Protein AF-A0A2G9MUV3-F1 (afdb_monomer_lite)

Sequence (133 aa):
MNKIFMITEHNIDGIDASGNRAQWEINALKKKGFSNITLIDKFDETKVKEISNGLVHAQQLSGRFLHNTKYIVDTHGLEYDASSHLSRGYPVYSWKKWAFKAKSYHYKKLENKIFRNSQHVICAGENIYEKVK

pLDDT: mean 91.61, std 8.21, range [60.12, 98.38]

Secondary structure (DSSP, 8-state):
---EEEE-SS-TTSS-HHHHHHHHHHHHHHHTT---EEEE-S--GGGGGG--SSEEEEEGGGGGG-SSS-EEEEES--HHHHHHHHHHTS-TT-HHHHHHHHHHHHHHHHHHHHHHHSSEEEESSHHHHHHH-

Radius of gyration: 16.29 Å; chains: 1; bounding box: 38×29×44 Å

Structure (mmCIF, N/CA/C/O backbone):
data_AF-A0A2G9MUV3-F1
#
_entry.id   AF-A0A2G9MUV3-F1
#
loop_
_atom_site.group_PDB
_atom_site.id
_atom_site.type_symbol
_atom_site.label_atom_id
_atom_site.label_alt_id
_atom_site.label_comp_id
_atom_site.label_asym_id
_atom_site.label_entity_id
_atom_site.label_seq_id
_atom_site.pdbx_PDB_ins_code
_atom_site.Cartn_x
_atom_site.Cartn_y
_atom_site.Cartn_z
_atom_site.occupancy
_atom_site.B_iso_or_equiv
_atom_site.auth_seq_id
_atom_site.auth_comp_id
_atom_site.auth_asym_id
_atom_site.auth_atom_id
_atom_site.pdbx_PDB_model_num
ATOM 1 N N . MET A 1 1 ? -18.217 2.938 19.332 1.00 60.12 1 MET A N 1
ATOM 2 C CA . MET A 1 1 ? -17.799 2.925 17.913 1.00 60.12 1 MET A CA 1
ATOM 3 C C . MET A 1 1 ? -16.509 2.125 17.812 1.00 60.12 1 MET A C 1
ATOM 5 O O . MET A 1 1 ? -15.620 2.364 18.629 1.00 60.12 1 MET A O 1
ATOM 9 N N . ASN A 1 2 ? -16.428 1.158 16.896 1.00 81.75 2 ASN A N 1
ATOM 10 C CA . ASN A 1 2 ? -15.237 0.311 16.759 1.00 81.75 2 ASN A CA 1
ATOM 11 C C . ASN A 1 2 ? -14.010 1.164 16.409 1.00 81.75 2 ASN A C 1
ATOM 13 O O . ASN A 1 2 ? -14.127 2.139 15.667 1.00 81.75 2 ASN A O 1
ATOM 17 N N . LYS A 1 3 ? -12.856 0.816 16.984 1.00 92.88 3 LYS A N 1
ATOM 18 C CA . LYS A 1 3 ? -11.584 1.492 16.718 1.00 92.88 3 LYS A CA 1
ATOM 19 C C . LYS A 1 3 ? -11.180 1.274 15.261 1.00 92.88 3 LYS A C 1
ATOM 21 O O . LYS A 1 3 ? -11.306 0.158 14.758 1.00 92.88 3 LYS A O 1
ATOM 26 N N . ILE A 1 4 ? -10.710 2.328 14.603 1.00 94.62 4 ILE A N 1
ATOM 27 C CA . ILE A 1 4 ? -10.174 2.280 13.242 1.00 94.62 4 ILE A CA 1
ATOM 28 C C . ILE A 1 4 ? -8.663 2.467 13.322 1.00 94.62 4 ILE A C 1
ATOM 30 O O . ILE A 1 4 ? -8.186 3.425 13.926 1.00 94.62 4 ILE A O 1
ATOM 34 N N . PHE A 1 5 ? -7.916 1.566 12.703 1.00 95.94 5 PHE A N 1
ATOM 35 C CA . PHE A 1 5 ? -6.479 1.678 12.515 1.00 95.94 5 PHE A CA 1
ATOM 36 C C . PHE A 1 5 ? -6.216 2.075 11.072 1.00 95.94 5 PHE A C 1
ATOM 38 O O . PHE A 1 5 ? -6.470 1.288 10.167 1.00 95.94 5 PHE A O 1
ATOM 45 N N . MET A 1 6 ? -5.726 3.289 10.862 1.00 95.44 6 MET A N 1
ATOM 46 C CA . MET A 1 6 ? -5.184 3.714 9.579 1.00 95.44 6 MET A CA 1
ATOM 47 C C . MET A 1 6 ? -3.692 3.397 9.591 1.00 95.44 6 MET A C 1
ATOM 49 O O . MET A 1 6 ? -2.975 3.931 10.436 1.00 95.44 6 MET A O 1
ATOM 53 N N . ILE A 1 7 ? -3.222 2.521 8.707 1.00 95.06 7 ILE A N 1
ATOM 54 C CA . ILE A 1 7 ? -1.812 2.109 8.680 1.00 95.06 7 ILE A CA 1
ATOM 55 C C . ILE A 1 7 ? -1.154 2.497 7.360 1.00 95.06 7 ILE A C 1
ATOM 57 O O . ILE A 1 7 ? -1.759 2.366 6.297 1.00 95.06 7 ILE A O 1
ATOM 61 N N . THR A 1 8 ? 0.092 2.959 7.427 1.00 93.25 8 THR A N 1
ATOM 62 C CA . THR A 1 8 ? 0.886 3.315 6.246 1.00 93.25 8 THR A CA 1
ATOM 63 C C . THR A 1 8 ? 2.360 3.022 6.478 1.00 93.25 8 THR A C 1
ATOM 65 O O . THR A 1 8 ? 2.891 3.292 7.552 1.00 93.25 8 THR A O 1
ATOM 68 N N . GLU A 1 9 ? 3.046 2.486 5.466 1.00 91.00 9 GLU A N 1
ATOM 69 C CA . GLU A 1 9 ? 4.504 2.279 5.518 1.00 91.00 9 GLU A CA 1
ATOM 70 C C . GLU A 1 9 ? 5.274 3.612 5.505 1.00 91.00 9 GLU A C 1
ATOM 72 O O . GLU A 1 9 ? 6.446 3.662 5.872 1.00 91.00 9 GLU A O 1
ATOM 77 N N . HIS A 1 10 ? 4.627 4.703 5.088 1.00 85.62 10 HIS A N 1
ATOM 78 C CA . HIS A 1 10 ? 5.264 6.003 4.904 1.00 85.62 10 HIS A CA 1
ATOM 79 C C . HIS A 1 10 ? 5.249 6.839 6.187 1.00 85.62 10 HIS A C 1
ATOM 81 O O . HIS A 1 10 ? 4.407 6.655 7.065 1.00 85.62 10 HIS A O 1
ATOM 87 N N . ASN A 1 11 ? 6.184 7.787 6.285 1.00 81.88 11 ASN A N 1
ATOM 88 C CA . ASN A 1 11 ? 6.148 8.825 7.312 1.00 81.88 11 ASN A CA 1
ATOM 89 C C . ASN A 1 11 ? 5.131 9.906 6.916 1.00 81.88 11 ASN A C 1
ATOM 91 O O . ASN A 1 11 ? 5.131 10.367 5.774 1.00 81.88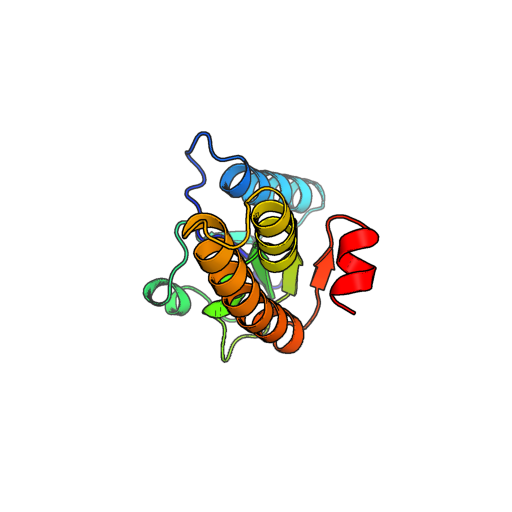 11 ASN A O 1
ATOM 95 N N . ILE A 1 12 ? 4.299 10.319 7.866 1.00 77.06 12 ILE A N 1
ATOM 96 C CA . ILE A 1 12 ? 3.245 11.323 7.671 1.00 77.06 12 ILE A CA 1
ATOM 97 C C . ILE A 1 12 ? 3.814 12.746 7.645 1.00 77.06 12 ILE A C 1
ATOM 99 O O . ILE A 1 12 ? 3.277 13.602 6.954 1.00 77.06 12 ILE A O 1
ATOM 103 N N . ASP A 1 13 ? 4.934 12.983 8.333 1.00 69.12 13 ASP A N 1
ATOM 104 C CA . ASP A 1 13 ? 5.565 14.308 8.449 1.00 69.12 13 ASP A CA 1
ATOM 105 C C . ASP A 1 13 ? 6.502 14.640 7.265 1.00 69.12 13 ASP A C 1
ATOM 107 O O . ASP A 1 13 ? 7.360 15.519 7.351 1.00 69.12 13 ASP A O 1
ATOM 111 N N . GLY A 1 14 ? 6.406 13.891 6.161 1.00 63.03 14 GLY A N 1
ATOM 112 C CA . GLY A 1 14 ? 7.269 14.033 4.987 1.00 63.03 14 GLY A CA 1
ATOM 113 C C . GLY A 1 14 ? 6.641 14.820 3.830 1.00 63.03 14 GLY A C 1
ATOM 114 O O . GLY A 1 14 ? 5.434 15.024 3.755 1.00 63.03 14 GLY A O 1
ATOM 115 N N . ILE A 1 15 ? 7.470 15.173 2.839 1.00 61.25 15 ILE A N 1
ATOM 116 C CA . ILE A 1 15 ? 7.032 15.729 1.535 1.00 61.25 15 ILE A CA 1
ATOM 117 C C . ILE A 1 15 ? 6.345 14.640 0.666 1.00 61.25 15 ILE A C 1
ATOM 119 O O . ILE A 1 15 ? 5.875 14.897 -0.439 1.00 61.25 15 ILE A O 1
ATOM 123 N N . ASP A 1 16 ? 6.263 13.399 1.154 1.00 63.91 16 ASP A N 1
ATOM 124 C CA . ASP A 1 16 ? 5.691 12.266 0.431 1.00 63.91 16 ASP A CA 1
ATOM 125 C C . ASP A 1 16 ? 4.155 12.337 0.397 1.00 63.91 16 ASP A C 1
ATOM 127 O O . ASP A 1 16 ? 3.469 12.330 1.424 1.00 63.91 16 ASP A O 1
ATOM 131 N N . ALA A 1 17 ? 3.598 12.371 -0.813 1.00 63.44 17 ALA A N 1
ATOM 132 C CA . ALA A 1 17 ? 2.158 12.356 -1.044 1.00 63.44 17 ALA A CA 1
ATOM 133 C C . ALA A 1 17 ? 1.471 11.112 -0.442 1.00 63.44 17 ALA A C 1
ATOM 135 O O . ALA A 1 17 ? 0.298 11.177 -0.075 1.00 63.44 17 ALA A O 1
ATOM 136 N N . SER A 1 18 ? 2.196 9.997 -0.302 1.00 63.75 18 SER A N 1
ATOM 137 C CA . SER A 1 18 ? 1.666 8.730 0.218 1.00 63.75 18 SER A CA 1
ATOM 138 C C . SER A 1 18 ? 1.374 8.791 1.723 1.00 63.75 18 SER A C 1
ATOM 140 O O . SER A 1 18 ? 0.362 8.257 2.173 1.00 63.75 18 SER A O 1
ATOM 142 N N . GLY A 1 19 ? 2.210 9.487 2.504 1.00 64.25 19 GLY A N 1
ATOM 143 C CA . GLY A 1 19 ? 1.964 9.738 3.932 1.00 64.25 19 GLY A CA 1
ATOM 144 C C . GLY A 1 19 ? 0.827 10.740 4.152 1.00 64.25 19 GLY A C 1
ATOM 145 O O . GLY A 1 19 ? -0.073 10.510 4.959 1.00 64.25 19 GLY A O 1
ATOM 146 N N . ASN A 1 20 ? 0.803 11.807 3.348 1.00 78.19 20 ASN A N 1
ATOM 147 C CA . ASN A 1 20 ? -0.226 12.846 3.421 1.00 78.19 20 ASN A CA 1
ATOM 148 C C . ASN A 1 20 ? -1.641 12.325 3.124 1.00 78.19 20 ASN A C 1
ATOM 150 O O . ASN A 1 20 ? -2.613 12.813 3.705 1.00 78.19 20 ASN A O 1
ATOM 154 N N . ARG A 1 21 ? -1.776 11.302 2.270 1.00 83.06 21 ARG A N 1
ATOM 155 C CA . ARG A 1 21 ? -3.080 10.722 1.924 1.00 83.06 21 ARG A CA 1
ATOM 156 C C . ARG A 1 21 ? -3.780 10.071 3.120 1.00 83.06 21 ARG A C 1
ATOM 158 O O . ARG A 1 21 ? -4.945 10.376 3.366 1.00 83.06 21 ARG A O 1
ATOM 165 N N . ALA A 1 22 ? -3.058 9.277 3.914 1.00 87.94 22 ALA A N 1
ATOM 166 C CA . ALA A 1 22 ? -3.606 8.668 5.129 1.00 87.94 22 ALA A CA 1
ATOM 167 C C . ALA A 1 22 ? -4.132 9.742 6.100 1.00 87.94 22 ALA A C 1
ATOM 169 O O . ALA A 1 22 ? -5.210 9.606 6.681 1.00 87.94 22 ALA A O 1
ATOM 170 N N . GLN A 1 23 ? -3.410 10.860 6.222 1.00 88.50 23 GLN A N 1
ATOM 171 C CA . GLN A 1 23 ? -3.836 11.994 7.039 1.00 88.50 23 GLN A CA 1
ATOM 172 C C . GLN A 1 23 ? -5.089 12.685 6.480 1.00 88.50 23 GLN A C 1
ATOM 174 O O . GLN A 1 23 ? -5.984 13.057 7.247 1.00 88.50 23 GLN A O 1
ATOM 179 N N . TRP A 1 24 ? -5.188 12.856 5.159 1.00 89.06 24 TRP A N 1
ATOM 180 C CA . TRP A 1 24 ? -6.377 13.420 4.513 1.00 89.06 24 TRP A CA 1
ATOM 181 C C . TRP A 1 24 ? -7.614 12.547 4.717 1.00 89.06 24 TRP A C 1
ATOM 183 O O . TRP A 1 24 ? -8.678 13.077 5.044 1.00 89.06 24 TRP A O 1
ATOM 193 N N . GLU A 1 25 ? -7.475 11.227 4.611 1.00 91.31 25 GLU A N 1
ATOM 194 C CA . GLU A 1 25 ? -8.556 10.274 4.875 1.00 91.31 25 GLU A CA 1
ATOM 195 C C . GLU A 1 25 ? -9.004 10.314 6.336 1.00 91.31 25 GLU A C 1
ATOM 197 O O . GLU A 1 25 ? -10.200 10.417 6.608 1.00 91.31 25 GLU A O 1
ATOM 202 N N . ILE A 1 26 ? -8.068 10.345 7.291 1.00 92.44 26 ILE A N 1
ATOM 203 C CA . ILE A 1 26 ? -8.395 10.517 8.715 1.00 92.44 26 ILE A CA 1
ATOM 204 C C . ILE A 1 26 ? -9.162 11.820 8.940 1.00 92.44 26 ILE A C 1
ATOM 206 O O . ILE A 1 26 ? -10.157 11.842 9.667 1.00 92.44 26 ILE A O 1
ATOM 2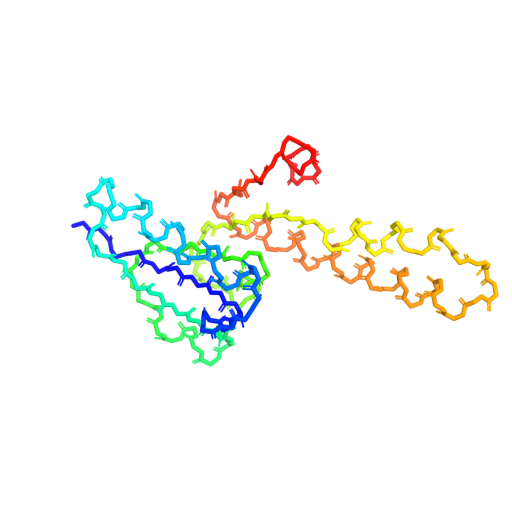10 N N . ASN A 1 27 ? -8.725 12.915 8.317 1.00 92.56 27 ASN A N 1
ATOM 211 C CA . ASN A 1 27 ? -9.394 14.207 8.435 1.00 92.56 27 ASN A CA 1
ATOM 212 C C . ASN A 1 27 ? -10.808 14.166 7.832 1.00 92.56 27 ASN A C 1
ATOM 214 O O . ASN A 1 27 ? -11.737 14.735 8.410 1.00 92.56 27 ASN A O 1
ATOM 218 N N . ALA A 1 28 ? -10.996 13.478 6.704 1.00 93.00 28 ALA A N 1
ATOM 219 C CA . ALA A 1 28 ? -12.305 13.277 6.090 1.00 93.00 28 ALA A CA 1
ATOM 220 C C . ALA A 1 28 ? -13.230 12.427 6.978 1.00 93.00 28 ALA A C 1
ATOM 222 O O . ALA A 1 28 ? -14.380 12.807 7.205 1.00 93.00 28 ALA A O 1
ATOM 223 N N . LEU A 1 29 ? -12.719 11.335 7.550 1.00 92.94 29 LEU A N 1
ATOM 224 C CA . LEU A 1 29 ? -13.448 10.480 8.488 1.00 92.94 29 LEU A CA 1
ATOM 225 C C . LEU A 1 29 ? -13.863 11.259 9.746 1.00 92.94 29 LEU A C 1
ATOM 227 O O . LEU A 1 29 ? -15.030 11.222 10.138 1.00 92.94 29 LEU A O 1
ATOM 231 N N . LYS A 1 30 ? -12.961 12.057 10.331 1.00 93.88 30 LYS A N 1
ATOM 232 C CA . LYS A 1 30 ? -13.280 12.926 11.479 1.00 93.88 30 LYS A CA 1
ATOM 233 C C . LYS A 1 30 ? -14.405 13.912 11.167 1.00 93.88 30 LYS A C 1
ATOM 235 O O . LYS A 1 30 ? -15.325 14.053 11.969 1.00 93.88 30 LYS A O 1
ATOM 240 N N . LYS A 1 31 ? -14.398 14.531 9.979 1.00 95.25 31 LYS A N 1
ATOM 241 C CA . LYS A 1 31 ? -15.489 15.416 9.515 1.00 95.25 31 LYS A CA 1
ATOM 242 C C . LYS A 1 31 ? -16.837 14.696 9.379 1.00 95.25 31 LYS A C 1
ATOM 244 O O . LYS A 1 31 ? -17.873 15.351 9.396 1.00 95.25 31 LYS A O 1
ATOM 249 N N . LYS A 1 32 ? -16.837 13.368 9.240 1.00 94.00 32 LYS A N 1
ATOM 250 C CA . LYS A 1 32 ? -18.041 12.523 9.191 1.00 94.00 32 LYS A CA 1
ATOM 251 C C . LYS A 1 32 ? -18.421 11.922 10.550 1.00 94.00 32 LYS A C 1
ATOM 253 O O . LYS A 1 32 ? -19.310 11.081 10.603 1.00 94.00 32 LYS A O 1
ATOM 258 N N . GLY A 1 33 ? -17.783 12.356 11.638 1.00 93.31 33 GLY A N 1
ATOM 259 C CA . GLY A 1 33 ? -18.099 11.919 13.001 1.00 93.31 33 GLY A CA 1
ATOM 260 C C . GLY A 1 33 ? -17.320 10.691 13.476 1.00 93.31 33 GLY A C 1
ATOM 261 O O . GLY A 1 33 ? -17.545 10.227 14.593 1.00 93.31 33 GLY A O 1
ATOM 262 N N . PHE A 1 34 ? -16.371 10.175 12.686 1.00 92.44 34 PHE A N 1
ATOM 263 C CA . PHE A 1 34 ? -15.499 9.091 13.134 1.00 92.44 34 PHE A CA 1
ATOM 264 C C . PHE A 1 34 ? -14.397 9.648 14.049 1.00 92.44 34 PHE A C 1
ATOM 266 O O . PHE A 1 34 ? -13.424 10.240 13.589 1.00 92.44 34 PHE A O 1
ATOM 273 N N . SER A 1 35 ? -14.544 9.462 15.360 1.00 89.56 35 SER A N 1
ATOM 274 C CA . SER A 1 35 ? -13.615 9.975 16.376 1.00 89.56 35 SER A CA 1
ATOM 275 C C . SER A 1 35 ? -12.553 8.972 16.849 1.00 89.56 35 SER A C 1
ATOM 277 O O . SER A 1 35 ? -11.474 9.386 17.267 1.00 89.56 35 SER A O 1
ATOM 279 N N . ASN A 1 36 ? -12.815 7.663 16.770 1.00 94.44 36 ASN A N 1
ATOM 280 C CA . ASN A 1 36 ? -11.928 6.615 17.295 1.00 94.44 36 ASN A CA 1
ATOM 281 C C . ASN A 1 36 ? -10.977 6.065 16.217 1.00 94.44 36 ASN A C 1
ATOM 283 O O . ASN A 1 36 ? -11.122 4.922 15.780 1.00 94.44 36 ASN A O 1
ATOM 287 N N . ILE A 1 37 ? -10.042 6.903 15.759 1.00 94.75 37 ILE A N 1
ATOM 288 C CA . ILE A 1 37 ? -9.075 6.562 14.707 1.00 94.75 37 ILE A CA 1
ATOM 289 C C . ILE A 1 37 ? -7.651 6.663 15.257 1.00 94.75 37 ILE A C 1
ATOM 291 O O . ILE A 1 37 ? -7.274 7.682 15.834 1.00 94.75 37 ILE A O 1
ATOM 295 N N . THR A 1 38 ? -6.848 5.625 15.048 1.00 95.19 38 THR A N 1
ATOM 296 C CA . THR A 1 38 ? -5.413 5.597 15.345 1.00 95.19 38 THR A CA 1
ATOM 297 C C . THR A 1 38 ? -4.642 5.484 14.041 1.00 95.19 38 THR A C 1
ATOM 299 O O . THR A 1 38 ? -4.881 4.563 13.265 1.00 95.19 38 THR A O 1
ATOM 302 N N . LEU A 1 39 ? -3.727 6.422 13.808 1.00 93.75 39 LEU A N 1
ATOM 303 C CA . LEU A 1 39 ? -2.763 6.352 12.717 1.00 93.75 39 LEU A CA 1
ATOM 304 C C . LEU A 1 39 ? -1.511 5.629 13.205 1.00 93.75 39 LEU A C 1
ATOM 306 O O . LEU A 1 39 ? -0.970 5.998 14.245 1.00 93.75 39 LEU A O 1
ATOM 310 N N . ILE A 1 40 ? -1.066 4.628 12.454 1.00 93.88 40 ILE A N 1
ATOM 311 C CA . ILE A 1 40 ? 0.227 3.976 12.648 1.00 93.88 40 ILE A CA 1
ATOM 312 C C . ILE A 1 40 ? 1.029 4.190 11.365 1.00 93.88 40 ILE A C 1
ATOM 314 O O . ILE A 1 40 ? 0.781 3.555 10.339 1.00 93.88 40 ILE A O 1
ATOM 318 N N . ASP A 1 41 ? 1.953 5.141 11.417 1.00 91.62 41 ASP A N 1
ATOM 319 C CA . ASP A 1 41 ? 2.873 5.449 10.327 1.00 91.62 41 ASP A CA 1
ATOM 320 C C . ASP A 1 41 ? 4.115 4.559 10.385 1.00 91.62 41 ASP A C 1
ATOM 322 O O . ASP A 1 41 ? 4.291 3.801 11.346 1.00 91.62 41 ASP A O 1
ATOM 326 N N . LYS A 1 42 ? 4.989 4.637 9.371 1.00 92.25 42 LYS A N 1
ATOM 327 C CA . LYS A 1 42 ? 6.213 3.809 9.295 1.00 92.25 42 LYS A CA 1
ATOM 328 C C . LYS A 1 42 ? 5.912 2.348 9.644 1.00 92.25 42 LYS A C 1
ATOM 330 O O . LYS A 1 42 ? 6.600 1.732 10.458 1.00 92.25 42 LYS A O 1
ATOM 335 N N . PHE A 1 43 ? 4.778 1.865 9.146 1.00 94.12 43 PHE A N 1
ATOM 336 C CA . PHE A 1 43 ? 4.220 0.591 9.541 1.00 94.12 43 PHE A CA 1
ATOM 337 C C . PHE A 1 43 ? 5.070 -0.538 8.974 1.00 94.12 43 PHE A C 1
ATOM 339 O O . PHE A 1 43 ? 5.309 -0.613 7.769 1.00 94.12 43 PHE A O 1
ATOM 346 N N . ASP A 1 44 ? 5.504 -1.423 9.860 1.00 94.38 44 ASP A N 1
ATOM 347 C CA . ASP A 1 44 ? 6.262 -2.618 9.535 1.00 94.38 44 ASP A CA 1
ATOM 348 C C . ASP A 1 44 ? 5.769 -3.803 10.375 1.00 94.38 44 ASP A C 1
ATOM 350 O O . ASP A 1 44 ? 4.828 -3.697 11.168 1.00 94.38 44 ASP A O 1
ATOM 354 N N . GLU A 1 45 ? 6.414 -4.954 10.204 1.00 93.75 45 GLU A N 1
ATOM 355 C CA . GLU A 1 45 ? 6.075 -6.177 10.929 1.00 93.75 45 GLU A CA 1
ATOM 356 C C . GLU A 1 45 ? 6.152 -6.012 12.458 1.00 93.75 45 GLU A C 1
ATOM 358 O O . GLU A 1 45 ? 5.361 -6.608 13.191 1.00 93.75 45 GLU A O 1
ATOM 363 N N . THR A 1 46 ? 7.040 -5.150 12.964 1.00 94.88 46 THR A N 1
ATOM 364 C CA . THR A 1 46 ? 7.215 -4.933 14.408 1.00 94.88 46 THR A CA 1
ATOM 365 C C . THR A 1 46 ? 6.050 -4.165 15.029 1.00 94.88 46 THR A C 1
ATOM 367 O O . THR A 1 46 ? 5.763 -4.350 16.218 1.00 94.88 46 THR A O 1
ATOM 370 N N . LYS A 1 47 ? 5.352 -3.351 14.226 1.00 95.19 47 LYS A N 1
ATOM 371 C CA . LYS A 1 47 ? 4.190 -2.551 14.637 1.00 95.19 47 LYS A CA 1
ATOM 372 C C . LYS A 1 47 ? 2.860 -3.291 14.525 1.00 95.19 47 LYS A C 1
ATOM 374 O O . LYS A 1 47 ? 1.848 -2.795 15.012 1.00 95.19 47 LYS A O 1
ATOM 379 N N . VAL A 1 48 ? 2.829 -4.504 13.965 1.00 94.25 48 VAL A N 1
ATOM 380 C CA . VAL A 1 48 ? 1.598 -5.319 13.884 1.00 94.25 48 VAL A CA 1
ATOM 381 C C . VAL A 1 48 ? 0.970 -5.527 15.269 1.00 94.25 48 VAL A C 1
ATOM 383 O O . VAL A 1 48 ? -0.251 -5.510 15.402 1.00 94.25 48 VAL A O 1
ATOM 386 N N . LYS A 1 49 ? 1.793 -5.633 16.320 1.00 93.19 49 LYS A N 1
ATOM 387 C CA . LYS A 1 49 ? 1.353 -5.762 17.722 1.00 93.19 49 LYS A CA 1
ATOM 388 C C . LYS A 1 49 ? 0.585 -4.550 18.271 1.00 93.19 49 LYS A C 1
ATOM 390 O O . LYS A 1 49 ? -0.072 -4.670 19.298 1.00 93.19 49 LYS A O 1
ATOM 395 N N . GLU A 1 50 ? 0.688 -3.386 17.628 1.00 93.56 50 GLU A N 1
ATOM 396 C CA . GLU A 1 50 ? -0.037 -2.168 18.019 1.00 93.56 50 GLU A CA 1
ATOM 397 C C . GLU A 1 50 ? -1.504 -2.202 17.559 1.00 93.56 50 GLU A C 1
ATOM 399 O O . GLU A 1 50 ? -2.344 -1.447 18.063 1.00 93.56 50 GLU A O 1
ATOM 404 N N . ILE A 1 51 ? -1.828 -3.098 16.622 1.00 92.88 51 ILE A N 1
ATOM 405 C CA . ILE A 1 51 ? -3.188 -3.326 16.149 1.00 92.88 51 ILE A CA 1
ATOM 406 C C . ILE A 1 51 ? -3.920 -4.200 17.170 1.00 92.88 51 ILE A C 1
ATOM 408 O O . ILE A 1 51 ? -3.586 -5.363 17.386 1.00 92.88 51 ILE A O 1
ATOM 412 N N . SER A 1 52 ? -4.961 -3.635 17.777 1.00 89.38 52 SER A N 1
ATOM 413 C CA . SER A 1 52 ? -5.911 -4.364 18.619 1.00 89.38 52 SER A CA 1
ATOM 414 C C . SER A 1 52 ? -7.232 -4.604 17.879 1.00 89.38 52 SER A C 1
ATOM 416 O O . SER A 1 52 ? -7.343 -4.342 16.681 1.00 89.38 52 SER A O 1
ATOM 418 N N . ASN A 1 53 ? -8.251 -5.127 18.568 1.00 88.38 53 ASN A N 1
ATOM 419 C CA . ASN A 1 53 ? -9.545 -5.416 17.952 1.00 88.38 53 ASN A CA 1
ATOM 420 C C . ASN A 1 53 ? -10.176 -4.143 17.343 1.00 88.38 53 ASN A C 1
ATOM 422 O O . ASN A 1 53 ? -10.459 -3.177 18.057 1.00 88.38 53 ASN A O 1
ATOM 426 N N . GLY A 1 54 ? -10.389 -4.139 16.025 1.00 90.62 54 GLY A N 1
ATOM 427 C CA . GLY A 1 54 ? -10.859 -2.972 15.282 1.00 90.62 54 GLY A CA 1
ATOM 428 C C . GLY A 1 54 ? -10.859 -3.174 13.767 1.00 90.62 54 GLY A C 1
ATOM 429 O O . GLY A 1 54 ? -10.491 -4.234 13.264 1.00 90.62 54 GLY A O 1
ATOM 430 N N . LEU A 1 55 ? -11.290 -2.143 13.040 1.00 93.44 55 LEU A N 1
ATOM 431 C CA . LEU A 1 55 ? -11.206 -2.091 11.581 1.00 93.44 55 LEU A CA 1
ATOM 432 C C . LEU A 1 55 ? -9.815 -1.599 11.184 1.00 93.44 55 LEU A C 1
ATOM 434 O O . LEU A 1 55 ? -9.409 -0.524 11.615 1.00 93.44 55 LEU A O 1
ATOM 438 N N . VAL A 1 56 ? -9.107 -2.346 10.343 1.00 96.31 56 VAL A N 1
ATOM 439 C CA . VAL A 1 56 ? -7.805 -1.923 9.813 1.00 96.31 56 VAL A CA 1
ATOM 440 C C . VAL A 1 56 ? -7.969 -1.450 8.376 1.00 96.31 56 VAL A C 1
ATOM 442 O O . VAL A 1 56 ? -8.408 -2.221 7.527 1.00 96.31 56 VAL A O 1
ATOM 445 N N . HIS A 1 57 ? -7.610 -0.195 8.115 1.00 95.94 57 HIS A N 1
ATOM 446 C CA . HIS A 1 57 ? -7.501 0.416 6.793 1.00 95.94 57 HIS A CA 1
ATOM 447 C C . HIS A 1 57 ? -6.025 0.485 6.419 1.00 95.94 57 HIS A C 1
ATOM 449 O O . HIS A 1 57 ? -5.262 1.273 6.980 1.00 95.94 57 HIS A O 1
ATOM 455 N N . ALA A 1 58 ? -5.616 -0.387 5.503 1.00 95.81 58 ALA A N 1
ATOM 456 C CA . ALA A 1 58 ? -4.236 -0.539 5.081 1.00 95.81 58 ALA A CA 1
ATOM 457 C C . ALA A 1 58 ? -3.955 0.241 3.802 1.00 95.81 58 ALA A C 1
ATOM 459 O O . ALA A 1 58 ? -4.528 -0.052 2.756 1.00 95.81 58 ALA A O 1
ATOM 460 N N . GLN A 1 59 ? -3.030 1.193 3.872 1.00 93.88 59 GLN A N 1
ATOM 461 C CA . GLN A 1 59 ? -2.568 1.912 2.692 1.00 93.88 59 GLN A CA 1
ATOM 462 C C . GLN A 1 59 ? -1.695 0.999 1.825 1.00 93.88 59 GLN A C 1
ATOM 464 O O . GLN A 1 59 ? -0.665 0.493 2.273 1.00 93.88 59 GLN A O 1
ATOM 469 N N . GLN A 1 60 ? -2.090 0.816 0.567 1.00 89.12 60 GLN A N 1
ATOM 470 C CA . GLN A 1 60 ? -1.313 0.167 -0.486 1.00 89.12 60 GLN A CA 1
ATOM 471 C C . GLN A 1 60 ? -0.701 -1.182 -0.043 1.00 89.12 60 GLN A C 1
ATOM 473 O O . GLN A 1 60 ? -1.401 -2.179 0.129 1.00 89.12 60 GLN A O 1
ATOM 478 N N . LEU A 1 61 ? 0.622 -1.226 0.148 1.00 93.56 61 LEU A N 1
ATOM 479 C CA . LEU A 1 61 ? 1.374 -2.445 0.437 1.00 93.56 61 LEU A CA 1
ATOM 480 C C . LEU A 1 61 ? 1.387 -2.832 1.921 1.00 93.56 61 LEU A C 1
ATOM 482 O O . LEU A 1 61 ? 1.753 -3.968 2.228 1.00 93.56 61 LEU A O 1
ATOM 486 N N . SER A 1 62 ? 0.909 -1.966 2.827 1.00 94.56 62 SER A N 1
ATOM 487 C CA . SER A 1 62 ? 0.917 -2.226 4.276 1.00 94.56 62 SER A CA 1
ATOM 488 C C . SER A 1 62 ? 0.166 -3.506 4.655 1.00 94.56 62 SER A C 1
ATOM 490 O O . SER A 1 62 ? 0.520 -4.170 5.631 1.00 94.56 62 SER A O 1
ATOM 492 N N . GLY A 1 63 ? -0.820 -3.916 3.847 1.00 94.56 63 GLY A N 1
ATOM 493 C CA . GLY A 1 63 ? -1.547 -5.175 4.028 1.00 94.56 63 GLY A CA 1
ATOM 494 C C . GLY A 1 63 ? -0.659 -6.425 3.970 1.00 94.56 63 GLY A C 1
ATOM 495 O O . GLY A 1 63 ? -1.047 -7.476 4.479 1.00 94.56 63 GLY A O 1
ATOM 496 N N . ARG A 1 64 ? 0.566 -6.331 3.427 1.00 95.12 64 ARG A N 1
ATOM 497 C CA . ARG A 1 64 ? 1.506 -7.462 3.360 1.00 95.12 64 ARG A CA 1
ATOM 498 C C . ARG A 1 64 ? 1.897 -8.011 4.727 1.00 95.12 64 ARG A C 1
ATOM 500 O O . ARG A 1 64 ? 2.226 -9.188 4.802 1.00 95.12 64 ARG A O 1
ATOM 507 N N . PHE A 1 65 ? 1.845 -7.188 5.774 1.00 95.31 65 PHE A N 1
ATOM 508 C CA . PHE A 1 65 ? 2.182 -7.584 7.142 1.00 95.31 65 PHE A CA 1
ATOM 509 C C . PHE A 1 65 ? 0.971 -8.135 7.922 1.00 95.31 65 PHE A C 1
ATOM 511 O O . PHE A 1 65 ? 1.121 -8.642 9.030 1.00 95.31 65 PHE A O 1
ATOM 518 N N . LEU A 1 66 ? -0.243 -8.069 7.358 1.00 93.94 66 LEU A N 1
ATOM 519 C CA . LEU A 1 66 ? -1.495 -8.416 8.039 1.00 93.94 66 LEU A CA 1
ATOM 520 C C . LEU A 1 66 ? -1.964 -9.837 7.698 1.00 93.94 66 LEU A C 1
ATOM 522 O O . LEU A 1 66 ? -3.019 -10.039 7.103 1.00 93.94 66 LEU A O 1
ATOM 526 N N . HIS A 1 67 ? -1.177 -10.852 8.056 1.00 86.25 67 HIS A N 1
ATOM 527 C CA . HIS A 1 67 ? -1.497 -12.244 7.708 1.00 86.25 67 HIS A CA 1
ATOM 528 C C . HIS A 1 67 ? -2.710 -12.826 8.449 1.00 86.25 67 HIS A C 1
ATOM 530 O O . HIS A 1 67 ? -3.458 -13.596 7.856 1.00 86.25 67 HIS A O 1
ATOM 536 N N . ASN A 1 68 ? -2.923 -12.435 9.709 1.00 85.94 68 ASN A N 1
ATOM 537 C CA . ASN A 1 68 ? -3.978 -12.982 10.577 1.00 85.94 68 ASN A CA 1
ATOM 538 C C . ASN A 1 68 ? -5.001 -11.924 11.021 1.00 85.94 68 ASN A C 1
ATOM 540 O O . ASN A 1 68 ? -5.791 -12.157 11.935 1.00 85.94 68 ASN A O 1
ATOM 544 N N . THR A 1 69 ? -4.982 -10.755 10.386 1.00 90.56 69 THR A N 1
ATOM 545 C CA . THR A 1 69 ? -5.819 -9.611 10.751 1.00 90.56 69 THR A CA 1
ATOM 546 C C . THR A 1 69 ? -6.775 -9.323 9.609 1.00 90.56 69 THR A C 1
ATOM 548 O O . THR A 1 69 ? -6.369 -9.330 8.453 1.00 90.56 69 THR A O 1
ATOM 551 N N . LYS A 1 70 ? -8.048 -9.057 9.907 1.00 92.56 70 LYS A N 1
ATOM 552 C CA . LYS A 1 70 ? -8.998 -8.594 8.888 1.00 92.56 70 LYS A CA 1
ATOM 553 C C . LYS A 1 70 ? -8.725 -7.125 8.578 1.00 92.56 70 LYS A C 1
ATOM 555 O O . LYS A 1 70 ? -8.707 -6.303 9.491 1.00 92.56 70 LYS A O 1
ATOM 560 N N . TYR A 1 71 ? -8.553 -6.797 7.302 1.00 96.19 71 TYR A N 1
ATOM 561 C CA . TYR A 1 71 ? -8.305 -5.428 6.853 1.00 96.19 71 TYR A CA 1
ATOM 562 C C . TYR A 1 71 ? -9.033 -5.111 5.554 1.00 96.19 71 TYR A C 1
ATOM 564 O O . TYR A 1 71 ? -9.354 -6.005 4.770 1.00 96.19 71 TYR A O 1
ATOM 572 N N . ILE A 1 72 ? -9.266 -3.824 5.335 1.00 96.31 72 ILE A N 1
ATOM 573 C CA . ILE A 1 72 ? -9.549 -3.250 4.022 1.00 96.31 72 ILE A CA 1
ATOM 574 C C . ILE A 1 72 ? -8.247 -2.663 3.485 1.00 96.31 72 ILE A C 1
ATOM 576 O O . ILE A 1 72 ? -7.443 -2.142 4.260 1.00 96.31 72 ILE A O 1
ATOM 580 N N . VAL A 1 73 ? -8.011 -2.785 2.186 1.00 95.75 73 VAL A N 1
ATOM 581 C CA . VAL A 1 73 ? -6.823 -2.223 1.536 1.00 95.75 73 VAL A CA 1
ATOM 582 C C . VAL A 1 73 ? -7.221 -1.091 0.612 1.00 95.75 73 VAL A C 1
ATOM 584 O O . VAL A 1 73 ? -8.219 -1.189 -0.096 1.00 95.75 73 VAL A O 1
ATOM 587 N N . ASP A 1 74 ? -6.424 -0.035 0.622 1.00 94.19 74 ASP A N 1
ATOM 588 C CA . ASP A 1 74 ? -6.604 1.141 -0.210 1.00 94.19 74 ASP A CA 1
ATOM 589 C C . ASP A 1 74 ? -5.534 1.203 -1.294 1.00 94.19 74 ASP A C 1
ATOM 591 O O . ASP A 1 74 ? -4.340 1.315 -1.008 1.00 94.19 74 ASP A O 1
ATOM 595 N N . THR A 1 75 ? -5.963 1.046 -2.543 1.00 92.38 75 THR A N 1
ATOM 596 C CA . THR A 1 75 ? -5.086 0.839 -3.694 1.00 92.38 75 THR A CA 1
ATOM 597 C C . THR A 1 75 ? -5.104 2.066 -4.595 1.00 92.38 75 THR A C 1
ATOM 599 O O . THR A 1 75 ? -6.064 2.317 -5.331 1.00 92.38 75 THR A O 1
ATOM 602 N N . HIS A 1 76 ? -3.989 2.798 -4.588 1.00 87.69 76 HIS A N 1
ATOM 603 C CA . HIS A 1 76 ? -3.829 4.059 -5.323 1.00 87.69 76 HIS A CA 1
ATOM 604 C C . HIS A 1 76 ? -3.182 3.886 -6.694 1.00 87.69 76 HIS A C 1
ATOM 606 O O . HIS A 1 76 ? -3.273 4.757 -7.556 1.00 87.69 76 HIS A O 1
ATOM 612 N N . GLY A 1 77 ? -2.508 2.759 -6.891 1.00 91.06 77 GLY A N 1
ATOM 613 C CA . GLY A 1 77 ? -1.854 2.370 -8.129 1.00 91.06 77 GLY A CA 1
ATOM 614 C C . GLY A 1 77 ? -1.377 0.927 -8.042 1.00 91.06 77 GLY A C 1
ATOM 615 O O . GLY A 1 77 ? -1.371 0.338 -6.964 1.00 91.06 77 GLY A O 1
ATOM 616 N N . LEU A 1 78 ? -0.971 0.373 -9.182 1.00 94.56 78 LEU A N 1
ATOM 617 C CA . LEU A 1 78 ? -0.463 -0.993 -9.282 1.00 94.56 78 LEU A CA 1
ATOM 618 C C . LEU A 1 78 ? 1.011 -0.945 -9.672 1.00 94.56 78 LEU A C 1
ATOM 620 O O . LEU A 1 78 ? 1.356 -0.601 -10.808 1.00 94.56 78 LEU A O 1
ATOM 624 N N . GLU A 1 79 ? 1.885 -1.293 -8.734 1.00 94.81 79 GLU A N 1
ATOM 625 C CA . GLU A 1 79 ? 3.332 -1.262 -8.941 1.00 94.81 79 GLU A CA 1
ATOM 626 C C . GLU A 1 79 ? 3.747 -2.279 -10.008 1.00 94.81 79 GLU A C 1
ATOM 628 O O . GLU A 1 79 ? 4.662 -2.017 -10.801 1.00 94.81 79 GLU A O 1
ATOM 633 N N . TYR A 1 80 ? 3.040 -3.414 -10.102 1.00 96.31 80 TYR A N 1
ATOM 634 C CA . TYR A 1 80 ? 3.287 -4.369 -11.177 1.00 96.31 80 TYR A CA 1
ATOM 635 C C . TYR A 1 80 ? 3.048 -3.763 -12.565 1.00 96.31 80 TYR A C 1
ATOM 637 O O . TYR A 1 80 ? 3.798 -4.058 -13.501 1.00 96.31 80 TYR A O 1
ATOM 645 N N . ASP A 1 81 ? 2.019 -2.927 -12.708 1.00 95.56 81 ASP A N 1
ATOM 646 C CA . ASP A 1 81 ? 1.620 -2.316 -13.976 1.00 95.56 81 ASP A CA 1
ATOM 647 C C . ASP A 1 81 ? 2.588 -1.189 -14.346 1.00 95.56 81 ASP A C 1
ATOM 649 O O . ASP A 1 81 ? 3.112 -1.161 -15.461 1.00 95.56 81 ASP A O 1
ATOM 653 N N . ALA A 1 82 ? 2.931 -0.336 -13.374 1.00 95.25 82 ALA A N 1
ATOM 654 C CA . ALA A 1 82 ? 3.941 0.708 -13.529 1.00 95.25 82 ALA A CA 1
ATOM 655 C C . ALA A 1 82 ? 5.305 0.124 -13.940 1.00 95.25 82 ALA A C 1
ATOM 657 O O . ALA A 1 82 ? 5.909 0.555 -14.927 1.00 95.25 82 ALA A O 1
ATOM 658 N N . SER A 1 83 ? 5.762 -0.928 -13.253 1.00 97.31 83 SER A N 1
ATOM 659 C CA . SER A 1 83 ? 7.010 -1.626 -13.586 1.00 97.31 83 SER A CA 1
ATOM 660 C C . SER A 1 83 ? 6.955 -2.296 -14.965 1.00 97.31 83 SER A C 1
ATOM 662 O O . SER A 1 83 ? 7.930 -2.258 -15.721 1.00 97.31 83 SER A O 1
ATOM 664 N N . SER A 1 84 ? 5.810 -2.878 -15.339 1.00 97.12 84 SER A N 1
ATOM 665 C CA . SER A 1 84 ? 5.606 -3.457 -16.673 1.00 97.12 84 SER A CA 1
ATOM 666 C C . SER A 1 84 ? 5.755 -2.395 -17.764 1.00 97.12 84 SER A C 1
ATOM 668 O O . SER A 1 84 ? 6.501 -2.608 -18.725 1.00 97.12 84 SER A O 1
ATOM 670 N N . HIS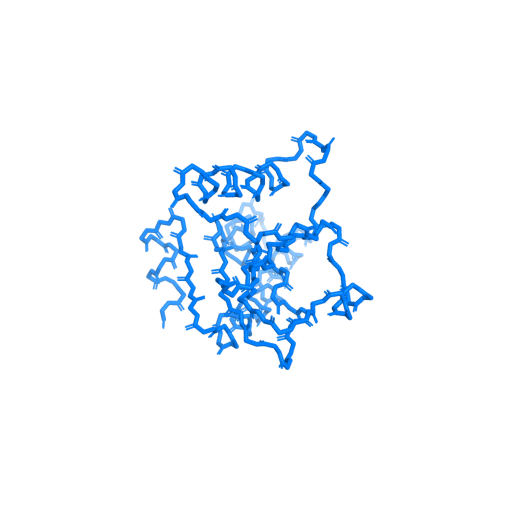 A 1 85 ? 5.129 -1.227 -17.589 1.00 96.81 85 HIS A N 1
ATOM 671 C CA . HIS A 1 85 ? 5.240 -0.102 -18.516 1.00 96.81 85 HIS A CA 1
ATOM 672 C C . HIS A 1 85 ? 6.676 0.414 -18.644 1.00 96.81 85 HIS A C 1
ATOM 674 O O . HIS A 1 85 ? 7.167 0.539 -19.767 1.00 96.81 85 HIS A O 1
ATOM 680 N N . LEU A 1 86 ? 7.394 0.602 -17.531 1.00 97.12 86 LEU A N 1
ATOM 681 C CA . LEU A 1 86 ? 8.804 1.016 -17.560 1.00 97.12 86 LEU A CA 1
ATOM 682 C C . LEU A 1 86 ? 9.684 0.027 -18.335 1.00 97.12 86 LEU A C 1
ATOM 684 O O . LEU A 1 86 ? 10.553 0.437 -19.103 1.00 97.12 86 LEU A O 1
ATOM 688 N N . SER A 1 87 ? 9.425 -1.281 -18.225 1.00 97.31 87 SER A N 1
ATOM 689 C CA . SER A 1 87 ? 10.184 -2.296 -18.971 1.00 97.31 87 SER A CA 1
ATOM 690 C C . SER A 1 87 ? 10.041 -2.180 -20.500 1.00 97.31 87 SER A C 1
ATOM 692 O O . SER A 1 87 ? 10.918 -2.629 -21.250 1.00 97.31 87 SER A O 1
ATOM 694 N N . ARG A 1 88 ? 8.948 -1.586 -20.996 1.00 96.50 88 ARG A N 1
ATOM 695 C CA . ARG A 1 88 ? 8.709 -1.399 -22.437 1.00 96.50 88 ARG A CA 1
ATOM 696 C C . ARG A 1 88 ? 9.570 -0.282 -23.023 1.00 96.50 88 ARG A C 1
ATOM 698 O O . ARG A 1 88 ? 9.899 -0.362 -24.199 1.00 96.50 88 ARG A O 1
ATOM 705 N N . GLY A 1 89 ? 10.006 0.675 -22.202 1.00 97.00 89 GLY A N 1
ATOM 706 C CA . GLY A 1 89 ? 10.879 1.781 -22.612 1.00 97.00 89 GLY A CA 1
ATOM 707 C C . GLY A 1 89 ? 12.348 1.401 -22.833 1.00 97.00 89 GLY A C 1
ATOM 708 O O . GLY A 1 89 ? 13.130 2.242 -23.265 1.00 97.00 89 GLY A O 1
ATOM 709 N N . TYR A 1 90 ? 12.743 0.154 -22.549 1.00 97.56 90 TYR A N 1
ATOM 710 C CA . TYR A 1 90 ? 14.128 -0.305 -22.682 1.00 97.56 90 TYR A CA 1
ATOM 711 C C . TYR A 1 90 ? 14.285 -1.436 -23.715 1.00 97.56 90 TYR A C 1
ATOM 713 O O . TYR A 1 90 ? 13.431 -2.333 -23.793 1.00 97.56 90 TYR A O 1
ATOM 721 N N . PRO A 1 91 ? 15.399 -1.456 -24.472 1.00 97.50 91 PRO A N 1
ATOM 722 C CA . PRO A 1 91 ? 15.692 -2.516 -25.433 1.00 97.50 91 PRO A CA 1
ATOM 723 C C . PRO A 1 91 ? 16.014 -3.847 -24.738 1.00 97.50 91 PRO A C 1
ATOM 725 O O . PRO A 1 91 ? 16.346 -3.882 -23.552 1.00 97.50 91 PRO A O 1
ATOM 728 N N . VAL A 1 92 ? 15.919 -4.961 -25.477 1.00 96.56 92 VAL A N 1
ATOM 729 C CA . VAL A 1 92 ? 16.040 -6.336 -24.938 1.00 96.56 92 VAL A CA 1
ATOM 730 C C . VAL A 1 92 ? 17.388 -6.609 -24.265 1.00 96.56 92 VAL A C 1
ATOM 732 O O . VAL A 1 92 ? 17.435 -7.331 -23.275 1.00 96.56 92 VAL A O 1
ATOM 735 N N . TYR A 1 93 ? 18.466 -5.990 -24.738 1.00 96.62 93 TYR A N 1
ATOM 736 C CA . TYR A 1 93 ? 19.809 -6.124 -24.165 1.00 96.62 93 TYR A CA 1
ATOM 737 C C . TYR A 1 93 ? 20.054 -5.232 -22.932 1.00 96.62 93 TYR A C 1
ATOM 739 O O . TYR A 1 93 ? 21.118 -5.295 -22.325 1.00 96.62 93 TYR A O 1
ATOM 747 N N . SER A 1 94 ? 19.099 -4.383 -22.536 1.00 98.12 94 SER A N 1
ATOM 748 C CA . SER A 1 94 ? 19.257 -3.526 -21.360 1.00 98.12 94 SER A CA 1
ATOM 749 C C . SER A 1 94 ? 18.950 -4.288 -20.073 1.00 98.12 94 SER A C 1
ATOM 751 O O . SER A 1 94 ? 17.841 -4.795 -19.894 1.00 98.12 94 SER A O 1
ATOM 753 N N . TRP A 1 95 ? 19.880 -4.274 -19.114 1.00 98.00 95 TRP A N 1
ATOM 754 C CA . TRP A 1 95 ? 19.638 -4.813 -17.770 1.00 98.00 95 TRP A CA 1
ATOM 755 C C . TRP A 1 95 ? 18.418 -4.163 -17.095 1.00 98.00 95 TRP A C 1
ATOM 757 O O . TRP A 1 95 ? 17.682 -4.838 -16.377 1.00 98.00 95 TRP A O 1
ATOM 767 N N . LYS A 1 96 ? 18.137 -2.880 -17.387 1.00 98.00 96 LYS A N 1
ATOM 768 C CA . LYS A 1 96 ? 16.973 -2.154 -16.852 1.00 98.00 96 LYS A CA 1
ATOM 769 C C . LYS A 1 96 ? 15.659 -2.804 -17.277 1.00 98.00 96 LYS A C 1
ATOM 771 O O . LYS A 1 96 ? 14.751 -2.922 -16.459 1.00 98.00 96 LYS A O 1
ATOM 776 N N . LYS A 1 97 ? 15.563 -3.296 -18.522 1.00 98.00 97 LYS A N 1
ATOM 777 C CA . LYS A 1 97 ? 14.376 -4.023 -19.004 1.00 98.00 97 LYS A CA 1
ATOM 778 C C . LYS A 1 97 ? 14.074 -5.224 -18.114 1.00 98.00 97 LYS A C 1
ATOM 780 O O . LYS A 1 97 ? 12.932 -5.418 -17.698 1.00 98.00 97 LYS A O 1
ATOM 785 N N . TRP A 1 98 ? 15.098 -6.024 -17.839 1.00 98.00 98 TRP A N 1
ATOM 786 C CA . TRP A 1 98 ? 14.971 -7.249 -17.057 1.00 98.00 98 TRP A CA 1
ATOM 787 C C . TRP A 1 98 ? 14.728 -6.961 -15.578 1.00 98.00 98 TRP A C 1
ATOM 789 O O . TRP A 1 98 ? 13.868 -7.606 -14.984 1.00 98.00 98 TRP A O 1
ATOM 799 N N . ALA A 1 99 ? 15.376 -5.934 -15.022 1.00 98.12 99 ALA A N 1
ATOM 800 C CA . ALA A 1 99 ? 15.110 -5.460 -13.668 1.00 98.12 99 ALA A CA 1
ATOM 801 C C . ALA A 1 99 ? 13.641 -5.038 -13.492 1.00 98.12 99 ALA A C 1
ATOM 803 O O . ALA A 1 99 ? 12.975 -5.507 -12.571 1.00 98.12 99 ALA A O 1
ATOM 804 N N . PHE A 1 100 ? 13.088 -4.233 -14.408 1.00 98.38 100 PHE A N 1
ATOM 805 C CA . PHE A 1 100 ? 11.680 -3.827 -14.346 1.00 98.38 100 PHE A CA 1
ATOM 806 C C . PHE A 1 100 ? 10.703 -4.985 -14.587 1.00 98.38 100 PHE A C 1
ATOM 808 O O . PHE A 1 100 ? 9.663 -5.045 -13.934 1.00 98.38 100 PHE A O 1
ATOM 815 N N . LYS A 1 101 ? 11.034 -5.953 -15.455 1.00 98.00 101 LYS A N 1
ATOM 816 C CA . LYS A 1 101 ? 10.233 -7.183 -15.604 1.00 98.00 101 LYS A CA 1
ATOM 817 C C . LYS A 1 101 ? 10.207 -8.014 -14.320 1.00 98.00 101 LYS A C 1
ATOM 819 O O . LYS A 1 101 ? 9.135 -8.447 -13.903 1.00 98.00 101 LYS A O 1
ATOM 824 N N . ALA A 1 102 ? 11.364 -8.224 -13.695 1.00 98.12 102 ALA A N 1
ATOM 825 C CA . ALA A 1 102 ? 11.465 -8.955 -12.436 1.00 98.12 102 ALA A CA 1
ATOM 826 C C . ALA A 1 102 ? 10.694 -8.237 -11.317 1.00 98.12 102 ALA A C 1
ATOM 828 O O . ALA A 1 102 ? 9.907 -8.870 -10.612 1.00 98.12 102 ALA A O 1
ATOM 829 N N . LYS A 1 103 ? 10.840 -6.906 -11.226 1.00 97.94 103 LYS A N 1
ATOM 830 C CA . LYS A 1 103 ? 10.078 -6.050 -10.308 1.00 97.94 103 LYS A CA 1
ATOM 831 C C . LYS A 1 103 ? 8.571 -6.204 -10.534 1.00 97.94 103 LYS A C 1
ATOM 833 O O . LYS A 1 103 ? 7.847 -6.515 -9.595 1.00 97.94 103 LYS A O 1
ATOM 838 N N . SER A 1 104 ? 8.108 -6.098 -11.781 1.00 98.06 104 SER A N 1
ATOM 839 C CA . SER A 1 104 ? 6.695 -6.277 -12.139 1.00 98.06 104 SER A CA 1
ATOM 840 C C . SER A 1 104 ? 6.151 -7.637 -11.691 1.00 98.06 104 SER A C 1
ATOM 842 O O . SER A 1 104 ? 5.110 -7.709 -11.044 1.00 98.06 104 SER A O 1
ATOM 844 N N . TYR A 1 105 ? 6.879 -8.723 -11.960 1.00 98.00 105 TYR A N 1
ATOM 845 C CA . TYR A 1 105 ? 6.466 -10.065 -11.548 1.00 98.00 105 TYR A CA 1
ATOM 846 C C . TYR A 1 105 ? 6.400 -10.226 -10.023 1.00 98.00 105 TYR A C 1
ATOM 848 O O . TYR A 1 105 ? 5.457 -10.829 -9.505 1.00 98.00 105 TYR A O 1
ATOM 856 N N . HIS A 1 106 ? 7.381 -9.673 -9.306 1.00 97.81 106 HIS A N 1
ATOM 857 C CA . HIS A 1 106 ? 7.402 -9.672 -7.846 1.00 97.81 106 HIS A CA 1
ATOM 858 C C . HIS A 1 106 ? 6.185 -8.940 -7.269 1.00 97.81 106 HIS A C 1
ATOM 860 O O . HIS A 1 106 ? 5.431 -9.529 -6.491 1.00 97.81 106 HIS A O 1
ATOM 866 N N . TYR A 1 107 ? 5.947 -7.697 -7.699 1.00 97.44 107 TYR A N 1
ATOM 867 C CA . TYR A 1 107 ? 4.826 -6.902 -7.198 1.00 97.44 107 TYR A CA 1
ATOM 868 C C . TYR A 1 107 ? 3.478 -7.499 -7.573 1.00 97.44 107 TYR A C 1
ATOM 870 O O . TYR A 1 107 ? 2.603 -7.555 -6.721 1.00 97.44 107 TYR A O 1
ATOM 878 N N . LYS A 1 108 ? 3.336 -8.098 -8.764 1.00 96.94 108 LYS A N 1
ATOM 879 C CA . LYS A 1 108 ? 2.088 -8.775 -9.142 1.00 96.94 108 LYS A CA 1
ATOM 880 C C . LYS A 1 108 ? 1.719 -9.881 -8.154 1.00 96.94 108 LYS A C 1
ATOM 882 O O . LYS A 1 108 ? 0.554 -10.035 -7.803 1.00 96.94 108 LYS A O 1
ATOM 887 N N . LYS A 1 109 ? 2.701 -10.668 -7.698 1.00 96.69 109 LYS A N 1
ATOM 888 C CA . LYS A 1 109 ? 2.469 -11.702 -6.676 1.00 96.69 109 LYS A CA 1
ATOM 889 C C . LYS A 1 109 ? 2.105 -11.097 -5.325 1.00 96.69 109 LYS A C 1
ATOM 891 O O . LYS A 1 109 ? 1.195 -11.600 -4.671 1.00 96.69 109 LYS A O 1
ATOM 896 N N . LEU A 1 110 ? 2.833 -10.061 -4.913 1.00 96.62 110 LEU A N 1
ATOM 897 C CA . LEU A 1 110 ? 2.631 -9.393 -3.632 1.00 96.62 110 LEU A CA 1
ATOM 898 C C . LEU A 1 110 ? 1.250 -8.730 -3.559 1.00 96.62 110 LEU A C 1
ATOM 900 O O . LEU A 1 110 ? 0.477 -9.043 -2.661 1.00 96.62 110 LEU A O 1
ATOM 904 N N . GLU A 1 111 ? 0.926 -7.879 -4.529 1.00 96.12 111 GLU A N 1
ATOM 905 C CA . GLU A 1 111 ? -0.332 -7.134 -4.616 1.00 96.12 111 GLU A CA 1
ATOM 906 C C . GLU A 1 111 ? -1.527 -8.096 -4.679 1.00 96.12 111 GLU A C 1
ATOM 908 O O . GLU A 1 111 ? -2.434 -7.997 -3.859 1.00 96.12 111 GLU A O 1
ATOM 913 N N . ASN A 1 112 ? -1.471 -9.141 -5.516 1.00 95.31 112 ASN A N 1
ATOM 914 C CA . ASN A 1 112 ? -2.526 -10.162 -5.553 1.00 95.31 112 ASN A CA 1
ATOM 915 C C . ASN A 1 112 ? -2.720 -10.883 -4.213 1.00 95.31 112 ASN A C 1
ATOM 917 O O . ASN A 1 112 ? -3.846 -11.235 -3.863 1.00 95.31 112 ASN A O 1
ATOM 921 N N . LYS A 1 113 ? -1.639 -11.144 -3.466 1.00 95.19 113 LYS A N 1
ATOM 922 C CA . LYS A 1 113 ? -1.734 -11.756 -2.134 1.00 95.19 113 LYS A CA 1
ATOM 923 C C . LYS A 1 113 ? -2.439 -10.816 -1.155 1.00 95.19 113 LYS A C 1
ATOM 925 O O . LYS A 1 113 ? -3.262 -11.280 -0.374 1.00 95.19 113 LYS A O 1
ATOM 930 N N . ILE A 1 114 ? -2.138 -9.520 -1.212 1.00 95.62 114 ILE A N 1
ATOM 931 C CA . ILE A 1 114 ? -2.784 -8.502 -0.375 1.00 95.62 114 ILE A CA 1
ATOM 932 C C . ILE A 1 114 ? -4.278 -8.425 -0.706 1.00 95.62 114 ILE A C 1
ATOM 934 O O . ILE A 1 114 ? -5.111 -8.577 0.181 1.00 95.62 114 ILE A O 1
ATOM 938 N N . PHE A 1 115 ? -4.633 -8.287 -1.984 1.00 94.69 115 PHE A N 1
ATOM 939 C CA . PHE A 1 115 ? -6.033 -8.156 -2.397 1.00 94.69 115 PHE A CA 1
ATOM 940 C C . PHE A 1 115 ? -6.868 -9.373 -1.992 1.00 94.69 115 PHE A C 1
ATOM 942 O O . PHE A 1 115 ? -7.926 -9.214 -1.389 1.00 94.69 115 PHE A O 1
ATOM 949 N N . ARG A 1 116 ? -6.352 -10.589 -2.213 1.00 93.50 116 ARG A N 1
ATOM 950 C CA . ARG A 1 116 ? -7.032 -11.841 -1.831 1.00 93.50 116 ARG A CA 1
ATOM 951 C C . ARG A 1 116 ? -7.240 -12.000 -0.327 1.00 93.50 116 ARG A C 1
ATOM 953 O O . ARG A 1 116 ? -8.202 -12.639 0.080 1.00 93.50 116 ARG A O 1
ATOM 960 N N . ASN A 1 117 ? -6.327 -11.468 0.480 1.00 94.00 117 ASN A N 1
ATOM 961 C CA . ASN A 1 117 ? -6.398 -11.576 1.936 1.00 94.00 117 ASN A CA 1
ATOM 962 C C . ASN A 1 117 ? -7.197 -10.426 2.571 1.00 94.00 117 ASN A C 1
ATOM 964 O O . ASN A 1 117 ? -7.599 -10.524 3.732 1.00 94.00 117 ASN A O 1
ATOM 968 N N . SER A 1 118 ? -7.424 -9.342 1.829 1.00 95.19 118 SER A N 1
ATOM 969 C CA . SER A 1 118 ? -8.259 -8.230 2.269 1.00 95.19 118 SER A CA 1
ATOM 970 C C . SER A 1 118 ? -9.744 -8.616 2.292 1.00 95.19 118 SER A C 1
ATOM 972 O O . SER A 1 118 ? -10.203 -9.473 1.541 1.00 95.19 118 SER A O 1
ATOM 974 N N . GLN A 1 119 ? -10.517 -7.979 3.169 1.00 95.31 119 GLN A N 1
ATOM 975 C CA . GLN A 1 119 ? -11.980 -8.087 3.184 1.00 95.31 119 GLN A CA 1
ATOM 976 C C . GLN A 1 119 ? -12.622 -7.22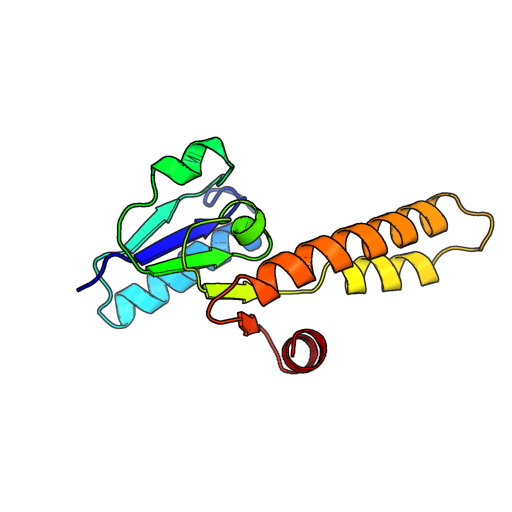5 2.093 1.00 95.31 119 GLN A C 1
ATOM 978 O O . GLN A 1 119 ? -13.724 -7.514 1.634 1.00 95.31 119 GLN A O 1
ATOM 983 N N . HIS A 1 120 ? -11.950 -6.136 1.721 1.00 95.19 120 HIS A N 1
ATOM 984 C CA . HIS A 1 120 ? -12.396 -5.207 0.698 1.00 95.19 120 HIS A CA 1
ATOM 985 C C . HIS A 1 120 ? -11.196 -4.457 0.119 1.00 95.19 120 HIS A C 1
ATOM 987 O O . HIS A 1 120 ? -10.265 -4.118 0.856 1.00 95.19 120 HIS A O 1
ATOM 993 N N . VAL A 1 121 ? -11.259 -4.165 -1.179 1.00 95.25 121 VAL A N 1
ATOM 994 C CA . VAL A 1 121 ? -10.265 -3.370 -1.903 1.00 95.25 121 VAL A CA 1
ATOM 995 C C . VAL A 1 121 ? -10.919 -2.060 -2.323 1.00 95.25 121 VAL A C 1
ATOM 997 O O . VAL A 1 121 ? -11.800 -2.046 -3.181 1.00 95.25 121 VAL A O 1
ATOM 1000 N N . ILE A 1 122 ? -10.481 -0.959 -1.724 1.00 94.38 122 ILE A N 1
ATOM 1001 C CA . ILE A 1 122 ? -10.813 0.392 -2.168 1.00 94.38 122 ILE A CA 1
ATOM 1002 C C . ILE A 1 122 ? -9.864 0.731 -3.318 1.00 94.38 122 ILE A C 1
ATOM 1004 O O . ILE A 1 122 ? -8.654 0.534 -3.215 1.00 94.38 122 ILE A O 1
ATOM 1008 N N . CYS A 1 123 ? -10.419 1.196 -4.434 1.00 94.12 123 CYS A N 1
ATOM 1009 C CA . CYS A 1 123 ? -9.660 1.523 -5.637 1.00 94.12 123 CYS A CA 1
ATOM 1010 C C . CYS A 1 123 ? -9.756 3.020 -5.916 1.00 94.12 123 CYS A C 1
ATOM 1012 O O . CYS A 1 123 ? -10.856 3.567 -5.963 1.00 94.12 123 CYS A O 1
ATOM 1014 N N . ALA A 1 124 ? -8.623 3.665 -6.198 1.00 90.50 124 ALA A N 1
ATOM 1015 C CA . ALA A 1 124 ? -8.601 5.078 -6.583 1.00 90.50 124 ALA A CA 1
ATOM 1016 C C . ALA A 1 124 ? -9.255 5.367 -7.952 1.0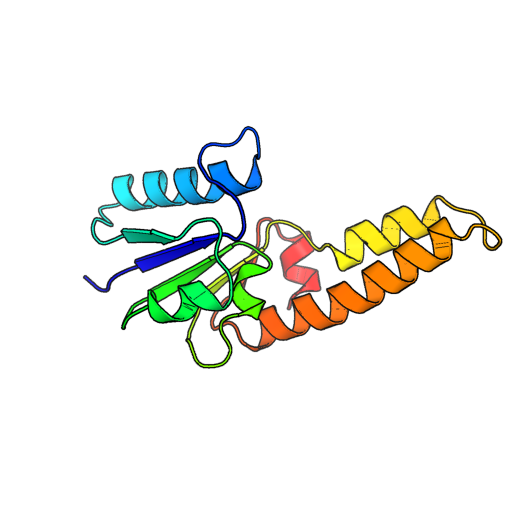0 90.50 124 ALA A C 1
ATOM 1018 O O . ALA A 1 124 ? -9.471 6.527 -8.299 1.00 90.50 124 ALA A O 1
ATOM 1019 N N . GLY A 1 125 ? -9.573 4.337 -8.745 1.00 90.69 125 GLY A N 1
ATOM 1020 C CA . GLY A 1 125 ? -10.328 4.491 -9.984 1.00 90.69 125 GLY A CA 1
ATOM 1021 C C . GLY A 1 125 ? -10.660 3.172 -10.678 1.00 90.69 125 GLY A C 1
ATOM 1022 O O . GLY A 1 125 ? -10.078 2.126 -10.379 1.00 90.69 125 GLY A O 1
ATOM 1023 N N . GLU A 1 126 ? -11.562 3.254 -11.656 1.00 90.12 126 GLU A N 1
ATOM 1024 C CA . GLU A 1 126 ? -12.121 2.106 -12.391 1.00 90.12 126 GLU A CA 1
ATOM 1025 C C . GLU A 1 126 ? -11.051 1.231 -13.061 1.00 90.12 126 GLU A C 1
ATOM 1027 O O . GLU A 1 126 ? -11.117 0.010 -13.020 1.00 90.12 126 GLU A O 1
ATOM 1032 N N . ASN A 1 127 ? -9.990 1.829 -13.612 1.00 90.31 127 ASN A N 1
ATOM 1033 C CA . ASN A 1 127 ? -8.899 1.066 -14.234 1.00 90.31 127 ASN A CA 1
ATOM 1034 C C . ASN A 1 127 ? -8.158 0.154 -13.235 1.00 90.31 127 ASN A C 1
ATOM 1036 O O . ASN A 1 127 ? -7.658 -0.903 -13.611 1.00 90.31 127 ASN A O 1
ATOM 1040 N N . ILE A 1 128 ? -8.056 0.561 -11.966 1.00 92.44 128 ILE A N 1
ATOM 1041 C CA . ILE A 1 128 ? -7.490 -0.297 -10.918 1.00 92.44 128 ILE A CA 1
ATOM 1042 C C . ILE A 1 128 ? -8.513 -1.371 -10.564 1.00 92.44 128 ILE A C 1
ATOM 1044 O O . ILE A 1 128 ? -8.154 -2.544 -10.540 1.00 92.44 128 ILE A O 1
ATOM 1048 N N . TYR A 1 129 ? -9.775 -0.980 -10.365 1.00 92.06 129 TYR A N 1
ATOM 1049 C CA . TYR A 1 129 ? -10.869 -1.894 -10.039 1.00 92.06 129 TYR A CA 1
ATOM 1050 C C . TYR A 1 129 ? -10.967 -3.070 -11.027 1.00 92.06 129 TYR A C 1
ATOM 1052 O O . TYR A 1 129 ? -10.933 -4.226 -10.611 1.00 92.06 129 TYR A O 1
ATOM 1060 N N . GLU A 1 130 ? -10.952 -2.793 -12.333 1.00 91.56 130 GLU A N 1
ATOM 1061 C CA . GLU A 1 130 ? -10.997 -3.811 -13.396 1.00 91.56 130 GLU A CA 1
ATOM 1062 C C . GLU A 1 130 ? -9.795 -4.773 -13.386 1.00 91.56 130 GLU A C 1
ATOM 1064 O O . GLU A 1 130 ? -9.876 -5.887 -13.899 1.00 91.56 130 GLU A O 1
ATOM 1069 N N . LYS A 1 131 ? -8.659 -4.363 -12.810 1.00 90.00 131 LYS A N 1
ATOM 1070 C CA . LYS A 1 131 ? -7.432 -5.172 -12.742 1.00 90.00 131 LYS A CA 1
ATOM 1071 C C . LYS A 1 131 ? -7.302 -5.989 -11.456 1.00 90.00 131 LYS A C 1
ATOM 1073 O O . LYS A 1 131 ? -6.532 -6.951 -11.448 1.00 90.00 131 LYS A O 1
ATOM 1078 N N . VAL A 1 132 ? -7.973 -5.576 -10.379 1.00 88.44 132 VAL A N 1
ATOM 1079 C CA . VAL A 1 132 ? -7.891 -6.221 -9.053 1.00 88.44 132 VAL A CA 1
ATOM 1080 C C . VAL A 1 132 ? -9.084 -7.124 -8.738 1.00 88.44 132 VAL A C 1
ATOM 1082 O O . VAL A 1 132 ? -8.993 -7.909 -7.793 1.00 88.44 132 VAL A O 1
ATOM 1085 N N . LYS A 1 133 ? -10.175 -7.007 -9.502 1.00 76.56 133 LYS A N 1
ATOM 1086 C CA . LYS A 1 133 ? -11.320 -7.924 -9.477 1.00 76.56 133 LYS A CA 1
ATOM 1087 C C . LYS A 1 133 ? -10.918 -9.345 -9.884 1.00 76.56 133 LYS A C 1
ATOM 1089 O O . LYS A 1 133 ? -11.451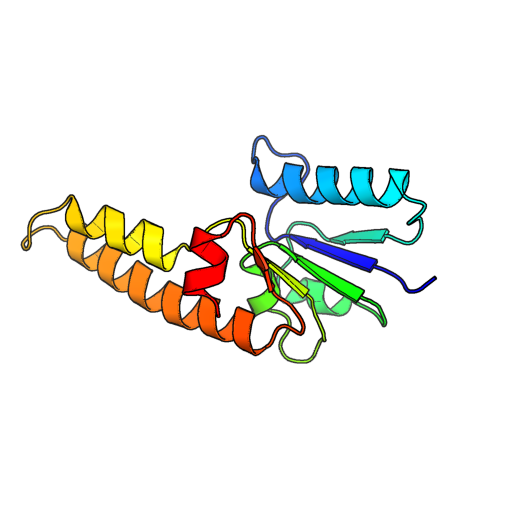 -10.286 -9.255 1.00 76.56 133 LYS A O 1
#

Foldseek 3Di:
DFAEEEEELADLPDPDPQNVVSVVVVVVCVVVVPDRYDYDYNQDLVCPVVDDGGEYEYEDLSLLNVQPHAYEYEHEDQLLVVLCVQLVVDDPPDPSNVVSNVRSVVSVVSRLVSLVRYPYYHYPDDVVVVVND